Protein AF-A0A1C5LHK5-F1 (afdb_monomer_lite)

pLDDT: mean 80.1, std 13.01, range [45.16, 94.69]

Secondary structure (DSSP, 8-state):
---HHHHHHHHHHHHHHHSHHHHHHHHHHHHHTT-HHHHHHHHHHHHHHHHHHH---HHHHHHHHHHHHHHHHHHHTSHHHHHHHHHHHHHHHHHHHHHHHHHHHS--THHHHHHHHHT-

Sequence (120 aa):
MKDNVEIYTLALIRVIHDSDVYKDYKAVKNRLAQDPELKSKVNQYRKECYHLQNSGDVESLYERTQQFDRQYDELLKNPQVEEYLRCELAICRMLQQIASKVVESVELDLDDIANDIYQM

Radius of gyration: 19.01 Å; chains: 1; bounding box: 51×24×51 Å

Structure (mmCIF, N/CA/C/O backbone):
data_AF-A0A1C5LHK5-F1
#
_entry.id   AF-A0A1C5LHK5-F1
#
loop_
_atom_site.group_PDB
_atom_site.id
_atom_site.type_symbol
_atom_site.label_atom_id
_atom_site.label_alt_id
_atom_site.label_comp_id
_atom_site.label_asym_id
_atom_site.label_entity_id
_atom_site.label_seq_id
_atom_site.pdbx_PDB_ins_code
_atom_site.Cartn_x
_atom_site.Cartn_y
_atom_site.Cartn_z
_atom_site.occupancy
_atom_site.B_iso_or_equiv
_atom_site.auth_seq_id
_atom_site.auth_comp_id
_atom_site.auth_asym_id
_atom_site.auth_atom_id
_atom_site.pdbx_PDB_model_num
ATOM 1 N N . MET A 1 1 ? 7.435 17.574 -28.746 1.00 49.78 1 MET A N 1
ATOM 2 C CA . MET A 1 1 ? 7.126 16.133 -28.653 1.00 49.78 1 MET A CA 1
ATOM 3 C C . MET A 1 1 ? 6.942 15.831 -27.184 1.00 49.78 1 MET A C 1
ATOM 5 O O . MET A 1 1 ? 7.851 16.153 -26.434 1.00 49.78 1 MET A O 1
ATOM 9 N N . LYS A 1 2 ? 5.776 15.331 -26.757 1.00 54.53 2 LYS A N 1
ATOM 10 C CA . LYS A 1 2 ? 5.706 14.717 -25.426 1.00 54.53 2 LYS A CA 1
ATOM 11 C C . LYS A 1 2 ? 6.614 13.501 -25.462 1.00 54.53 2 LYS A C 1
ATOM 13 O O . LYS A 1 2 ? 6.598 12.781 -26.460 1.00 54.53 2 LYS A O 1
ATOM 18 N N . ASP A 1 3 ? 7.444 13.357 -24.444 1.00 79.94 3 ASP A N 1
ATOM 19 C CA . ASP A 1 3 ? 8.365 12.238 -24.351 1.00 79.94 3 ASP A CA 1
ATOM 20 C C . ASP A 1 3 ? 7.545 10.939 -24.377 1.00 79.94 3 ASP A C 1
ATOM 22 O O . ASP A 1 3 ? 6.511 10.842 -23.709 1.00 79.94 3 ASP A O 1
ATOM 26 N N . ASN A 1 4 ? 7.938 9.958 -25.191 1.00 85.44 4 ASN A N 1
ATOM 27 C CA . ASN A 1 4 ? 7.171 8.714 -25.330 1.00 85.44 4 ASN A CA 1
ATOM 28 C C . ASN A 1 4 ? 7.025 8.025 -23.966 1.00 85.44 4 ASN A C 1
ATOM 30 O O . ASN A 1 4 ? 5.978 7.452 -23.668 1.00 85.44 4 ASN A O 1
ATOM 34 N N . VAL A 1 5 ? 8.038 8.166 -23.109 1.00 83.56 5 VAL A N 1
ATOM 35 C CA . VAL A 1 5 ? 8.029 7.691 -21.722 1.00 83.56 5 VAL A CA 1
ATOM 36 C C . VAL A 1 5 ? 6.879 8.312 -20.923 1.00 83.56 5 VAL A C 1
ATOM 38 O O . VAL A 1 5 ? 6.150 7.592 -20.242 1.00 83.56 5 VAL A O 1
ATOM 41 N N . GLU A 1 6 ? 6.647 9.622 -21.045 1.00 89.31 6 GLU A N 1
ATOM 42 C CA . GLU A 1 6 ? 5.542 10.316 -20.368 1.00 89.31 6 GLU A CA 1
ATOM 43 C C . GLU A 1 6 ? 4.182 9.776 -20.839 1.00 89.31 6 GLU A C 1
ATOM 45 O O . GLU A 1 6 ? 3.297 9.494 -20.029 1.00 89.31 6 GLU A O 1
ATOM 50 N N . ILE A 1 7 ? 4.023 9.568 -22.150 1.00 90.69 7 ILE A N 1
ATOM 51 C CA . ILE A 1 7 ? 2.779 9.051 -22.738 1.00 90.69 7 ILE A CA 1
ATOM 52 C C . ILE A 1 7 ? 2.467 7.648 -22.203 1.00 90.69 7 ILE A C 1
ATOM 54 O O . ILE A 1 7 ? 1.343 7.392 -21.761 1.00 90.69 7 ILE A O 1
ATOM 58 N N . TYR A 1 8 ? 3.450 6.746 -22.206 1.00 89.94 8 TYR A N 1
ATOM 59 C CA . TYR A 1 8 ? 3.256 5.381 -21.714 1.00 89.94 8 TYR A CA 1
ATOM 60 C C . TYR A 1 8 ? 3.099 5.321 -20.192 1.00 89.94 8 TYR A C 1
ATOM 62 O O . TYR A 1 8 ? 2.338 4.492 -19.695 1.00 89.94 8 TYR A O 1
ATOM 70 N N . THR A 1 9 ? 3.711 6.247 -19.454 1.00 89.81 9 THR A N 1
ATOM 71 C CA . THR A 1 9 ? 3.488 6.392 -18.008 1.00 89.81 9 THR A CA 1
ATOM 72 C C . THR A 1 9 ? 2.040 6.783 -17.714 1.00 89.81 9 THR A C 1
ATOM 74 O O . THR A 1 9 ? 1.387 6.169 -16.872 1.00 89.81 9 THR A O 1
ATOM 77 N N . LEU A 1 10 ? 1.487 7.750 -18.451 1.00 91.94 10 LEU A N 1
ATOM 78 C CA . LEU A 1 10 ? 0.078 8.136 -18.326 1.00 91.94 10 LEU A CA 1
ATOM 79 C C . LEU A 1 10 ? -0.871 6.991 -18.710 1.00 91.94 10 LEU A C 1
ATOM 81 O O . LEU A 1 10 ? -1.901 6.799 -18.059 1.00 91.94 10 LEU A O 1
ATOM 85 N N . ALA A 1 11 ? -0.523 6.209 -19.734 1.00 92.56 11 ALA A N 1
ATOM 86 C CA . ALA A 1 11 ? -1.282 5.020 -20.110 1.00 92.56 11 ALA A CA 1
ATOM 87 C C . ALA A 1 11 ? -1.277 3.968 -18.987 1.00 92.56 11 ALA A C 1
ATOM 89 O O . ALA A 1 11 ? -2.336 3.455 -18.625 1.00 92.56 11 ALA A O 1
ATOM 90 N N . LEU A 1 12 ? -0.117 3.706 -18.381 1.00 91.88 12 LEU A N 1
ATOM 91 C CA . LEU A 1 12 ? 0.016 2.792 -17.248 1.00 91.88 12 LEU A CA 1
ATOM 92 C C . LEU A 1 12 ? -0.794 3.266 -16.034 1.00 91.88 12 LEU A C 1
ATOM 94 O O . LEU A 1 12 ? -1.535 2.476 -15.454 1.00 91.88 12 LEU A O 1
ATOM 98 N N . ILE A 1 13 ? -0.731 4.558 -15.692 1.00 92.62 13 ILE A N 1
ATOM 99 C CA . ILE A 1 13 ? -1.538 5.159 -14.616 1.00 92.62 13 ILE A CA 1
ATOM 100 C C . ILE A 1 13 ? -3.032 4.927 -14.861 1.00 92.62 13 ILE A C 1
ATOM 102 O O . ILE A 1 13 ? -3.765 4.560 -13.942 1.00 92.62 13 ILE A O 1
ATOM 106 N N . ARG A 1 14 ? -3.494 5.102 -16.102 1.00 93.44 14 ARG A N 1
ATOM 107 C CA . ARG A 1 14 ? -4.894 4.858 -16.456 1.00 93.44 14 ARG A CA 1
ATOM 108 C C . ARG A 1 14 ? -5.285 3.394 -16.251 1.00 93.44 14 ARG A C 1
ATOM 110 O O . ARG A 1 14 ? -6.314 3.132 -15.640 1.00 93.44 14 ARG A O 1
ATOM 117 N N . VAL A 1 15 ? -4.453 2.454 -16.699 1.00 94.69 15 VAL A N 1
ATOM 118 C CA . VAL A 1 15 ? -4.699 1.014 -16.510 1.00 94.69 15 VAL A CA 1
ATOM 119 C C . VAL A 1 15 ? -4.713 0.642 -15.026 1.00 94.69 15 VAL A C 1
ATOM 121 O O . VAL A 1 15 ? -5.577 -0.116 -14.593 1.00 94.69 15 VAL A O 1
ATOM 124 N N . ILE A 1 16 ? -3.816 1.220 -14.222 1.00 92.56 16 ILE A N 1
ATOM 125 C CA . ILE A 1 16 ? -3.815 1.050 -12.764 1.00 92.56 16 ILE A CA 1
ATOM 126 C C . ILE A 1 16 ? -5.139 1.542 -12.173 1.00 92.56 16 ILE A C 1
ATOM 128 O O . ILE A 1 16 ? -5.745 0.826 -11.381 1.00 92.56 16 ILE A O 1
ATOM 132 N N . HIS A 1 17 ? -5.622 2.720 -12.572 1.00 91.19 17 HIS A N 1
ATOM 133 C CA . HIS A 1 17 ? -6.909 3.242 -12.107 1.00 91.19 17 HIS A CA 1
ATOM 134 C C . HIS A 1 17 ? -8.106 2.372 -12.512 1.00 91.19 17 HIS A C 1
ATOM 136 O O . HIS A 1 17 ? -9.072 2.276 -11.752 1.00 91.19 17 HIS A O 1
ATOM 142 N N . ASP A 1 18 ? -8.039 1.744 -13.684 1.00 93.06 18 ASP A N 1
ATOM 143 C CA . ASP A 1 18 ? -9.081 0.852 -14.190 1.00 93.06 18 ASP A CA 1
ATOM 144 C C . ASP A 1 18 ? -8.992 -0.573 -13.617 1.00 93.06 18 ASP A C 1
ATOM 146 O O . ASP A 1 18 ? -9.953 -1.335 -13.760 1.00 93.06 18 ASP A O 1
ATOM 150 N N . SER A 1 19 ? -7.900 -0.927 -12.933 1.00 93.62 19 SER A N 1
ATOM 151 C CA . SER A 1 19 ? -7.735 -2.232 -12.289 1.00 93.62 19 SER A CA 1
ATOM 152 C C . SER A 1 19 ? -8.740 -2.453 -11.157 1.00 93.62 19 SER A C 1
ATOM 154 O O . SER A 1 19 ? -9.072 -1.533 -10.401 1.00 93.62 19 SER A O 1
ATOM 156 N N . ASP A 1 20 ? -9.182 -3.700 -10.998 1.00 92.88 20 ASP A N 1
ATOM 157 C CA . ASP A 1 20 ? -10.083 -4.082 -9.906 1.00 92.88 20 ASP A CA 1
ATOM 158 C C . ASP A 1 20 ? -9.429 -3.831 -8.543 1.00 92.88 20 ASP A C 1
ATOM 160 O O . ASP A 1 20 ? -10.061 -3.283 -7.647 1.00 92.88 20 ASP A O 1
ATOM 164 N N . VAL A 1 21 ? -8.116 -4.065 -8.432 1.00 91.62 21 VAL A N 1
ATOM 165 C CA . VAL A 1 21 ? -7.327 -3.789 -7.220 1.00 91.62 21 VAL A CA 1
ATOM 166 C C . VAL A 1 21 ? -7.450 -2.325 -6.780 1.00 91.62 21 VAL A C 1
ATOM 168 O O . VAL A 1 21 ? -7.659 -2.039 -5.599 1.00 91.62 21 VAL A O 1
ATOM 171 N N . TYR A 1 22 ? -7.351 -1.376 -7.717 1.00 92.19 22 TYR A N 1
ATOM 172 C CA . TYR A 1 22 ? -7.488 0.045 -7.398 1.00 92.19 22 TYR A CA 1
ATOM 173 C C . TYR A 1 22 ? -8.937 0.441 -7.096 1.00 92.19 22 TYR A C 1
ATOM 175 O O . TYR A 1 22 ? -9.184 1.250 -6.195 1.00 92.19 22 TYR A O 1
ATOM 183 N N . LYS A 1 23 ? -9.904 -0.118 -7.829 1.00 94.25 23 LYS A N 1
ATOM 184 C CA . LYS A 1 23 ? -11.335 0.135 -7.604 1.00 94.25 23 LYS A CA 1
ATOM 185 C C . LYS A 1 23 ? -11.782 -0.368 -6.234 1.00 94.25 23 LYS A C 1
ATOM 187 O O . LYS A 1 23 ? -12.435 0.386 -5.510 1.00 94.25 23 LYS A O 1
ATOM 192 N N . ASP A 1 24 ? -11.357 -1.566 -5.852 1.00 92.88 24 ASP A N 1
ATOM 193 C CA . ASP A 1 24 ? -11.620 -2.167 -4.546 1.00 92.88 24 ASP A CA 1
ATOM 194 C C . ASP A 1 24 ? -11.005 -1.322 -3.435 1.00 92.88 24 ASP A C 1
ATOM 196 O O . ASP A 1 24 ? -11.715 -0.914 -2.514 1.00 92.88 24 ASP A O 1
ATOM 200 N N . TYR A 1 25 ? -9.727 -0.938 -3.574 1.00 92.62 25 TYR A N 1
ATOM 201 C CA . TYR A 1 25 ? -9.074 -0.014 -2.641 1.00 92.62 25 TYR A CA 1
ATOM 202 C C . TYR A 1 25 ? -9.844 1.306 -2.496 1.00 92.62 25 TYR A C 1
ATOM 204 O O . TYR A 1 25 ? -10.055 1.804 -1.388 1.00 92.62 25 TYR A O 1
ATOM 212 N N . LYS A 1 26 ? -10.307 1.887 -3.607 1.00 93.31 26 LYS A N 1
ATOM 213 C CA . LYS A 1 26 ? -11.075 3.136 -3.584 1.00 93.31 26 LYS A CA 1
ATOM 214 C C . LYS A 1 26 ? -12.426 2.958 -2.889 1.00 93.31 26 LYS A C 1
ATOM 216 O O . LYS A 1 26 ? -12.835 3.847 -2.140 1.00 93.31 26 LYS A O 1
ATOM 221 N N . ALA A 1 27 ? -13.101 1.830 -3.100 1.00 93.19 27 ALA A N 1
ATOM 222 C CA . ALA A 1 27 ? -14.367 1.519 -2.449 1.00 93.19 27 ALA A CA 1
ATOM 223 C C . ALA A 1 27 ? -14.199 1.420 -0.926 1.00 93.19 27 ALA A C 1
ATOM 225 O O . ALA A 1 27 ? -14.898 2.120 -0.191 1.00 93.19 27 ALA A O 1
ATOM 226 N N . VAL A 1 28 ? -13.228 0.636 -0.448 1.00 92.06 28 VAL A N 1
ATOM 227 C CA . VAL A 1 28 ? -12.974 0.484 0.996 1.00 92.06 28 VAL A CA 1
ATOM 228 C C . VAL A 1 28 ? -12.459 1.775 1.627 1.00 92.06 28 VAL A C 1
ATOM 230 O O . VAL A 1 28 ? -12.872 2.126 2.728 1.00 92.06 28 VAL A O 1
ATOM 233 N N . LYS A 1 29 ? -11.644 2.559 0.908 1.00 90.94 29 LYS A N 1
ATOM 234 C CA . LYS A 1 29 ? -11.194 3.886 1.353 1.00 90.94 29 LYS A CA 1
ATOM 235 C C . LYS A 1 29 ? -12.363 4.851 1.547 1.00 90.94 29 LYS A C 1
ATOM 237 O O . LYS A 1 29 ? -12.370 5.609 2.515 1.00 90.94 29 LYS A O 1
ATOM 242 N N . ASN A 1 30 ? -13.337 4.835 0.639 1.00 92.62 30 ASN A N 1
ATOM 243 C CA . ASN A 1 30 ? -14.527 5.675 0.746 1.00 92.62 30 ASN A CA 1
ATOM 244 C C . ASN A 1 30 ? -15.429 5.231 1.901 1.00 92.62 30 ASN A C 1
ATOM 246 O O . ASN A 1 30 ? -15.917 6.090 2.628 1.00 92.62 30 ASN A O 1
ATOM 250 N N . ARG A 1 31 ? -15.603 3.917 2.111 1.00 90.50 31 ARG A N 1
ATOM 251 C CA . ARG A 1 31 ? -16.334 3.381 3.274 1.00 90.50 31 ARG A CA 1
ATOM 252 C C . ARG A 1 31 ? -15.662 3.791 4.585 1.00 90.50 31 ARG A C 1
ATOM 254 O O . ARG A 1 31 ? -16.325 4.340 5.453 1.00 90.50 31 ARG A O 1
ATOM 261 N N . LEU A 1 32 ? -14.342 3.626 4.697 1.00 88.56 32 LEU A N 1
ATOM 262 C CA . LEU A 1 32 ? -13.588 4.028 5.888 1.00 88.56 32 LEU A CA 1
ATOM 263 C C . LEU A 1 32 ? -13.653 5.546 6.128 1.00 88.56 32 LEU A C 1
ATOM 265 O O . LEU A 1 32 ? -13.624 5.999 7.263 1.00 88.56 32 LEU A O 1
ATOM 269 N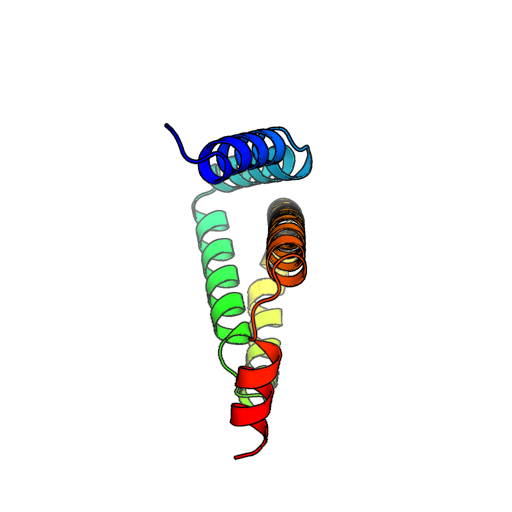 N . ALA A 1 33 ? -13.776 6.357 5.072 1.00 88.25 33 ALA A N 1
ATOM 270 C CA . ALA A 1 33 ? -13.930 7.805 5.203 1.00 88.25 33 ALA A CA 1
ATOM 271 C C . ALA A 1 33 ? -15.285 8.247 5.782 1.00 88.25 33 ALA A C 1
ATOM 273 O O . ALA A 1 33 ? -15.387 9.398 6.202 1.00 88.25 33 ALA A O 1
ATOM 274 N N . GLN A 1 34 ? -16.293 7.368 5.816 1.00 91.50 34 GLN A N 1
ATOM 275 C CA . GLN A 1 34 ? -17.581 7.648 6.458 1.00 91.50 34 GLN A CA 1
ATOM 276 C C . GLN A 1 34 ? -17.495 7.597 7.989 1.00 91.50 34 GLN A C 1
ATOM 278 O O . GLN A 1 34 ? -18.358 8.169 8.648 1.00 91.50 34 GLN A O 1
ATOM 283 N N . ASP A 1 35 ? -16.445 6.981 8.542 1.00 88.69 35 ASP A N 1
ATOM 284 C CA . ASP A 1 35 ? -16.148 6.962 9.974 1.00 88.69 35 ASP A CA 1
ATOM 285 C C . ASP A 1 35 ? -14.797 7.659 10.249 1.00 88.69 35 ASP A C 1
ATOM 287 O O . ASP A 1 35 ? -13.723 7.052 10.138 1.00 88.69 35 ASP A O 1
ATOM 291 N N . PRO A 1 36 ? -14.816 8.962 10.590 1.00 87.44 36 PRO A N 1
ATOM 292 C CA . PRO A 1 36 ? -13.603 9.730 10.848 1.00 87.44 36 PRO A CA 1
ATOM 293 C C . PRO A 1 36 ? -12.787 9.207 12.034 1.00 87.44 36 PRO A C 1
ATOM 295 O O . PRO A 1 36 ? -11.557 9.313 12.015 1.00 87.44 36 PRO A O 1
ATOM 298 N N . GLU A 1 37 ? -13.444 8.652 13.056 1.00 87.06 37 GLU A N 1
ATOM 299 C CA . GLU A 1 37 ? -12.776 8.160 14.260 1.00 87.06 37 GLU A CA 1
ATOM 300 C C . GLU A 1 37 ? -12.023 6.864 13.951 1.00 87.06 37 GLU A C 1
ATOM 302 O O . GLU A 1 37 ? -10.826 6.747 14.241 1.00 87.06 37 GLU A O 1
ATOM 307 N N . LEU A 1 38 ? -12.689 5.928 13.270 1.00 85.75 38 LEU A N 1
ATOM 308 C CA . LEU A 1 38 ? -12.078 4.683 12.816 1.00 85.75 38 LEU A CA 1
ATOM 309 C C . LEU A 1 38 ? -10.920 4.959 11.853 1.00 85.75 38 LEU A C 1
ATOM 311 O O . LEU A 1 38 ? -9.825 4.419 12.017 1.00 85.75 38 LEU A O 1
ATOM 315 N N . LYS A 1 39 ? -11.111 5.876 10.900 1.00 86.94 39 LYS A N 1
ATOM 316 C CA . LYS A 1 39 ? -10.053 6.316 9.983 1.00 86.94 39 LYS A CA 1
ATOM 317 C C . LYS A 1 39 ? -8.847 6.901 10.718 1.00 86.94 39 LYS A C 1
ATOM 319 O O . LYS A 1 39 ? -7.715 6.669 10.295 1.00 86.94 39 LYS A O 1
ATOM 324 N N . SER A 1 40 ? -9.061 7.660 11.793 1.00 87.12 40 SER A N 1
ATOM 325 C CA . SER A 1 40 ? -7.965 8.204 12.600 1.00 87.12 40 SER A CA 1
ATOM 326 C C . SER A 1 40 ? -7.143 7.088 13.246 1.00 87.12 40 SER A C 1
ATOM 328 O O . SER A 1 40 ? -5.917 7.097 13.131 1.00 87.12 40 SER A O 1
ATOM 330 N N . LYS A 1 41 ? -7.808 6.088 13.842 1.00 84.81 41 LYS A N 1
ATOM 331 C CA . LYS A 1 41 ? -7.148 4.922 14.455 1.00 84.81 41 LYS A CA 1
ATOM 332 C C . LYS A 1 41 ? -6.359 4.109 13.424 1.00 84.81 41 LYS A C 1
ATOM 334 O O . LYS A 1 41 ? -5.194 3.797 13.653 1.00 84.81 41 LYS A O 1
ATOM 339 N N . VAL A 1 42 ? -6.940 3.857 12.247 1.00 86.38 42 VAL A N 1
ATOM 340 C CA . VAL A 1 42 ? -6.249 3.177 11.135 1.00 86.38 42 VAL A CA 1
ATOM 341 C C . VAL A 1 42 ? -5.044 3.977 10.640 1.00 86.38 42 VAL A C 1
ATOM 343 O O . VAL A 1 42 ? -3.982 3.415 10.392 1.00 86.38 42 VAL A O 1
ATOM 346 N N . ASN A 1 43 ? -5.158 5.298 10.511 1.00 85.88 43 ASN A N 1
ATOM 347 C CA . ASN A 1 43 ? -4.023 6.124 10.099 1.00 85.88 43 ASN A CA 1
ATOM 348 C C . ASN A 1 43 ? -2.893 6.122 11.133 1.00 85.88 43 ASN A C 1
ATOM 350 O O . ASN A 1 43 ? -1.727 6.186 10.746 1.00 85.88 43 ASN A O 1
ATOM 354 N N . GLN A 1 44 ? -3.221 6.057 12.423 1.00 85.25 44 GLN A N 1
ATOM 355 C CA . GLN A 1 44 ? -2.223 5.923 13.478 1.00 85.25 44 GLN A CA 1
ATOM 356 C C . GLN A 1 44 ? -1.502 4.576 13.373 1.00 85.25 44 GLN A C 1
ATOM 358 O O . GLN A 1 44 ? -0.279 4.567 13.278 1.00 85.25 44 GLN A O 1
ATOM 363 N N . TYR A 1 45 ? -2.251 3.477 13.235 1.00 84.12 45 TYR A N 1
ATOM 364 C CA . TYR A 1 45 ? -1.699 2.144 12.966 1.00 84.12 45 TYR A CA 1
ATOM 365 C C . TYR A 1 45 ? -0.725 2.153 11.777 1.00 84.12 45 TYR A C 1
ATOM 367 O O . TYR A 1 45 ? 0.407 1.693 11.884 1.00 84.12 45 TYR A O 1
ATOM 375 N N . ARG A 1 46 ? -1.118 2.765 10.652 1.00 82.94 46 ARG A N 1
ATOM 376 C CA . ARG A 1 46 ? -0.277 2.848 9.446 1.00 82.94 46 ARG A CA 1
ATOM 377 C C . ARG A 1 46 ? 1.018 3.630 9.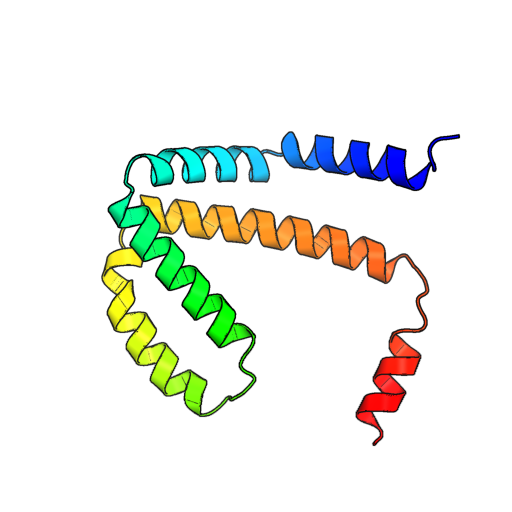656 1.00 82.94 46 ARG A C 1
ATOM 379 O O . ARG A 1 46 ? 2.048 3.245 9.110 1.00 82.94 46 ARG A O 1
ATOM 386 N N . LYS A 1 47 ? 0.974 4.734 10.411 1.00 82.75 47 LYS A N 1
ATOM 387 C CA . LYS A 1 47 ? 2.175 5.521 10.738 1.00 82.75 47 LYS A CA 1
ATOM 388 C C . LYS A 1 47 ? 3.153 4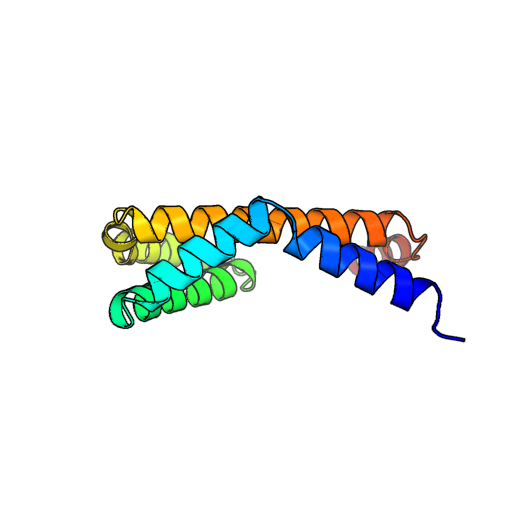.701 11.563 1.00 82.75 47 LYS A C 1
ATOM 390 O O . LYS A 1 47 ? 4.336 4.683 11.248 1.00 82.75 47 LYS A O 1
ATOM 395 N N . GLU A 1 48 ? 2.651 4.011 12.576 1.00 80.50 48 GLU A N 1
ATOM 396 C CA . GLU A 1 48 ? 3.463 3.135 13.415 1.00 80.50 48 GLU A CA 1
ATOM 397 C C . GLU A 1 48 ? 4.066 1.985 12.595 1.00 80.50 48 GLU A C 1
ATOM 399 O O . GLU A 1 48 ? 5.269 1.764 12.682 1.00 80.50 48 GLU A O 1
ATOM 404 N N . CYS A 1 49 ? 3.302 1.336 11.702 1.00 77.62 49 CYS A N 1
ATOM 405 C CA . CYS A 1 49 ? 3.852 0.342 10.768 1.00 77.62 49 CYS A CA 1
ATOM 406 C C . CYS A 1 49 ? 4.981 0.917 9.901 1.00 77.62 49 CYS A C 1
ATOM 408 O O . CYS A 1 49 ? 6.010 0.272 9.716 1.00 77.62 49 CYS A O 1
ATOM 410 N N . TYR A 1 50 ? 4.807 2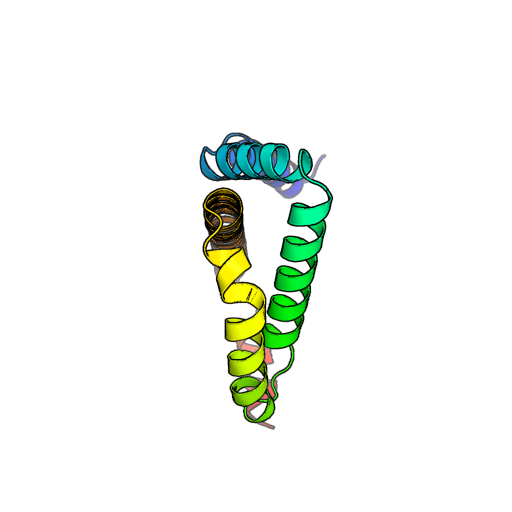.133 9.376 1.00 76.88 50 TYR A N 1
ATOM 411 C CA . TYR A 1 50 ? 5.825 2.797 8.563 1.00 76.88 50 TYR A CA 1
ATOM 412 C C . TYR A 1 50 ? 7.085 3.125 9.372 1.00 76.88 50 TYR A C 1
ATOM 414 O O . TYR A 1 50 ? 8.200 2.952 8.884 1.00 76.88 50 TYR A O 1
ATOM 422 N N . HIS A 1 51 ? 6.929 3.591 10.611 1.00 77.06 51 HIS A N 1
ATOM 423 C CA . HIS A 1 51 ? 8.061 3.827 11.501 1.00 77.06 51 HIS A CA 1
ATOM 424 C C . HIS A 1 51 ? 8.775 2.522 11.839 1.00 77.06 51 HIS A C 1
ATOM 426 O O . HIS A 1 51 ? 9.996 2.475 11.727 1.00 77.06 51 HIS A O 1
ATOM 432 N N . LEU A 1 52 ? 8.034 1.463 12.171 1.00 74.19 52 LEU A N 1
ATOM 433 C CA . LEU A 1 52 ? 8.571 0.143 12.493 1.00 74.19 52 LEU A CA 1
ATOM 434 C C . LEU A 1 52 ? 9.371 -0.445 11.321 1.00 74.19 52 LEU A C 1
ATOM 436 O O . LEU A 1 52 ? 10.474 -0.935 11.513 1.00 74.19 52 LEU A O 1
ATOM 440 N N . GLN A 1 53 ? 8.857 -0.331 10.094 1.00 66.88 53 GLN A N 1
ATOM 441 C CA . GLN A 1 53 ? 9.530 -0.862 8.907 1.00 66.88 53 GLN A CA 1
ATOM 442 C C . GLN A 1 53 ? 10.800 -0.081 8.521 1.00 66.88 53 GLN A C 1
ATOM 444 O O . GLN A 1 53 ? 11.695 -0.647 7.902 1.00 66.88 53 GLN A O 1
ATOM 449 N N . ASN A 1 54 ? 10.891 1.202 8.886 1.00 71.88 54 ASN A N 1
ATOM 450 C CA . ASN A 1 54 ? 12.030 2.066 8.547 1.00 71.88 54 ASN A CA 1
ATOM 451 C 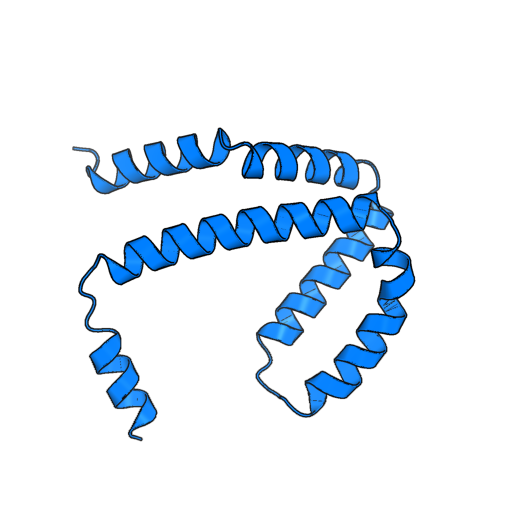C . ASN A 1 54 ? 13.041 2.251 9.687 1.00 71.88 54 ASN A C 1
ATOM 453 O O . ASN A 1 54 ? 14.141 2.749 9.455 1.00 71.88 54 ASN A O 1
ATOM 457 N N . SER A 1 55 ? 12.687 1.889 10.919 1.00 63.72 55 SER A N 1
ATOM 458 C CA . SER A 1 55 ? 13.617 1.896 12.047 1.00 63.72 55 SER A CA 1
ATOM 459 C C . SER A 1 55 ? 14.333 0.549 12.078 1.00 63.72 55 SER A C 1
ATOM 461 O O . SER A 1 55 ? 13.802 -0.436 12.569 1.00 63.72 55 SER A O 1
ATOM 463 N N . GLY A 1 56 ? 15.538 0.486 11.506 1.00 58.94 56 GLY A N 1
ATOM 464 C CA . GLY A 1 56 ? 16.363 -0.730 11.418 1.00 58.94 56 GLY A CA 1
ATOM 465 C C . GLY A 1 56 ? 16.915 -1.253 12.755 1.00 58.94 56 GLY A C 1
ATOM 466 O O . GLY A 1 56 ? 17.999 -1.823 12.779 1.00 58.94 56 GLY A O 1
ATOM 467 N N . ASP A 1 57 ? 16.210 -1.032 13.863 1.00 59.31 57 ASP A N 1
ATOM 468 C CA . ASP A 1 57 ? 16.653 -1.347 15.220 1.00 59.31 57 ASP A CA 1
ATOM 469 C C . ASP A 1 57 ? 15.947 -2.600 15.756 1.00 59.31 57 ASP A C 1
ATOM 471 O O . ASP A 1 57 ? 14.900 -2.533 16.397 1.00 59.31 57 ASP A O 1
ATOM 475 N N . VAL A 1 58 ? 16.525 -3.761 15.444 1.00 55.69 58 VAL A N 1
ATOM 476 C CA . VAL A 1 58 ? 15.922 -5.096 15.608 1.00 55.69 58 VAL A CA 1
ATOM 477 C C . VAL A 1 58 ? 15.543 -5.426 17.060 1.00 55.69 58 VAL A C 1
ATOM 479 O O . VAL A 1 58 ? 14.572 -6.147 17.288 1.00 55.69 58 VAL A O 1
ATOM 482 N N . GLU A 1 59 ? 16.254 -4.874 18.045 1.00 54.78 59 GLU A N 1
ATOM 483 C CA . GLU A 1 59 ? 15.997 -5.122 19.471 1.00 54.78 59 GLU A CA 1
ATOM 484 C C . GLU A 1 59 ? 14.777 -4.345 19.995 1.00 54.78 59 GLU A C 1
ATOM 486 O O . GLU A 1 59 ? 13.982 -4.896 20.760 1.00 54.78 59 GLU A O 1
ATOM 491 N N . SER A 1 60 ? 14.540 -3.115 19.519 1.00 59.94 60 SER A N 1
ATOM 492 C CA . SER A 1 60 ? 13.331 -2.355 19.873 1.00 59.94 60 SER A CA 1
ATOM 493 C C . SER A 1 60 ? 12.087 -2.789 19.088 1.00 59.94 60 SER A C 1
ATOM 495 O O . SER A 1 60 ? 10.966 -2.473 19.501 1.00 59.94 60 SER A O 1
ATOM 497 N N . LEU A 1 61 ? 12.248 -3.565 18.005 1.00 60.75 61 LEU A N 1
ATOM 498 C CA . LEU A 1 61 ? 11.134 -4.104 17.217 1.00 60.75 61 LEU A CA 1
ATOM 499 C C . LEU A 1 61 ? 10.278 -5.095 18.014 1.00 60.75 61 LEU A C 1
ATOM 501 O O . LEU A 1 61 ? 9.056 -5.032 17.912 1.00 60.75 61 LEU A O 1
ATOM 505 N N . TYR A 1 62 ? 10.865 -5.996 18.808 1.00 61.16 62 TYR A N 1
ATOM 506 C CA . TYR A 1 62 ? 10.099 -7.070 19.460 1.00 61.16 62 TYR A CA 1
ATOM 507 C C . TYR A 1 62 ? 9.152 -6.544 20.553 1.00 61.16 62 TYR A C 1
ATOM 509 O O . TYR A 1 62 ? 7.959 -6.859 20.554 1.00 61.16 62 TYR A O 1
ATOM 517 N N . GLU A 1 63 ? 9.647 -5.683 21.447 1.00 63.38 63 GLU A N 1
ATOM 518 C CA . GLU A 1 63 ? 8.828 -5.079 22.509 1.00 63.38 63 GLU A CA 1
ATOM 519 C C . GLU A 1 63 ? 7.775 -4.116 21.948 1.00 63.38 63 GLU A C 1
ATOM 521 O O . GLU A 1 63 ? 6.623 -4.120 22.401 1.00 63.38 63 GLU A O 1
ATOM 526 N N . ARG A 1 64 ? 8.133 -3.341 20.912 1.00 63.28 64 ARG A N 1
ATOM 527 C CA . ARG A 1 64 ? 7.180 -2.474 20.208 1.00 63.28 64 ARG A CA 1
ATOM 528 C C . ARG A 1 64 ? 6.102 -3.282 19.503 1.00 63.28 64 ARG A C 1
ATOM 530 O O . ARG A 1 64 ? 4.940 -2.915 19.615 1.00 63.28 64 ARG A O 1
ATOM 537 N N . THR A 1 65 ? 6.449 -4.403 18.870 1.00 64.38 65 THR A N 1
ATOM 538 C CA . THR A 1 65 ? 5.480 -5.278 18.187 1.00 64.38 65 THR A CA 1
ATOM 539 C C . THR A 1 65 ? 4.474 -5.873 19.177 1.00 64.38 65 THR A C 1
ATOM 541 O O . THR A 1 65 ? 3.278 -5.842 18.918 1.00 64.38 65 THR A O 1
ATOM 544 N N . GLN A 1 66 ? 4.897 -6.310 20.370 1.00 67.06 66 GLN A N 1
ATOM 545 C CA . GLN A 1 66 ? 3.955 -6.853 21.363 1.00 67.06 66 GLN A CA 1
ATOM 546 C C . GLN A 1 66 ? 3.005 -5.819 21.985 1.00 67.06 66 GLN A C 1
ATOM 548 O O . GLN A 1 66 ? 1.888 -6.164 22.393 1.00 67.06 66 GLN A O 1
ATOM 553 N N . GLN A 1 67 ? 3.445 -4.569 22.154 1.00 68.31 67 GLN A N 1
ATOM 554 C CA . GLN A 1 67 ? 2.540 -3.491 22.565 1.00 68.31 67 GLN A CA 1
ATOM 555 C C . GLN A 1 67 ? 1.601 -3.112 21.422 1.00 68.31 67 GLN A C 1
ATOM 557 O O . GLN A 1 67 ? 0.407 -2.945 21.656 1.00 68.31 67 GLN A O 1
ATOM 562 N N . PHE A 1 68 ? 2.125 -3.056 20.201 1.00 69.81 68 PHE A N 1
ATOM 563 C CA . PHE A 1 68 ? 1.386 -2.761 18.983 1.00 69.81 68 PHE A CA 1
ATOM 564 C C . PHE A 1 68 ? 0.252 -3.763 18.734 1.00 69.81 68 PHE A C 1
ATOM 566 O O . PHE A 1 68 ? -0.900 -3.357 18.581 1.00 69.81 68 PHE A O 1
ATOM 573 N N . ASP A 1 69 ? 0.542 -5.062 18.811 1.00 68.19 69 ASP A N 1
ATOM 574 C CA . ASP A 1 69 ? -0.456 -6.118 18.633 1.00 68.19 69 ASP A CA 1
ATOM 575 C C . ASP A 1 69 ? -1.585 -5.988 19.658 1.00 68.19 69 ASP A C 1
ATOM 577 O O . ASP A 1 69 ? -2.754 -5.990 19.289 1.00 68.19 69 ASP A O 1
ATOM 581 N N . ARG A 1 70 ? -1.269 -5.762 20.941 1.00 73.50 70 ARG A N 1
ATOM 582 C CA . ARG A 1 70 ? -2.295 -5.577 21.984 1.00 73.50 70 ARG A CA 1
ATOM 583 C C . ARG A 1 70 ? -3.136 -4.317 21.796 1.00 73.50 70 ARG A C 1
ATOM 585 O O . ARG A 1 70 ? -4.312 -4.320 22.145 1.00 73.50 70 ARG A O 1
ATOM 592 N N . GLN A 1 71 ? -2.542 -3.243 21.285 1.00 73.56 71 GLN A N 1
ATOM 593 C CA . GLN A 1 71 ? -3.211 -1.951 21.140 1.00 73.56 71 GLN A CA 1
ATOM 594 C C . GLN A 1 71 ? -4.159 -1.913 19.936 1.00 73.56 71 GLN A C 1
ATOM 596 O O . GLN A 1 71 ? -5.156 -1.192 19.960 1.00 73.56 71 GLN A O 1
ATOM 601 N N . TYR A 1 72 ? -3.854 -2.693 18.897 1.00 76.88 72 TYR A N 1
ATOM 602 C CA . TYR A 1 72 ? -4.602 -2.705 17.644 1.00 76.88 72 TYR A CA 1
ATOM 603 C C . TYR A 1 72 ? -5.343 -4.023 17.372 1.00 76.88 72 TYR A C 1
ATOM 605 O O . TYR A 1 72 ? -6.053 -4.091 16.375 1.00 76.88 72 TYR A O 1
ATOM 613 N N . ASP A 1 73 ? -5.274 -5.026 18.255 1.00 79.56 73 ASP A N 1
ATOM 614 C CA . ASP A 1 73 ? -6.013 -6.297 18.125 1.00 79.56 73 ASP A CA 1
ATOM 615 C C . ASP A 1 73 ? -7.521 -6.074 17.911 1.00 79.56 73 ASP A C 1
ATOM 617 O O . ASP A 1 73 ? -8.124 -6.616 16.987 1.00 79.56 73 ASP A O 1
ATOM 621 N N . GLU A 1 74 ? -8.146 -5.199 18.706 1.00 80.38 74 GLU A N 1
ATOM 622 C CA . GLU A 1 74 ? -9.564 -4.850 18.533 1.00 80.38 74 GLU A CA 1
ATOM 623 C C . GLU A 1 74 ? -9.836 -4.070 17.240 1.00 80.38 74 GLU A C 1
ATOM 625 O O . GLU A 1 74 ? -10.898 -4.223 16.634 1.00 80.38 74 GLU A O 1
ATOM 630 N N . LEU A 1 75 ? -8.872 -3.262 16.787 1.00 81.69 75 LEU A N 1
ATOM 631 C CA . LEU A 1 75 ? -8.976 -2.520 15.533 1.00 81.69 75 LEU A CA 1
ATOM 632 C C . LEU A 1 75 ? -8.911 -3.473 14.330 1.00 81.69 75 LEU A C 1
ATOM 634 O O . LEU A 1 75 ? -9.691 -3.319 13.393 1.00 81.69 75 LEU A O 1
ATOM 638 N N . LEU A 1 76 ? -8.021 -4.468 14.370 1.00 80.81 76 LEU A N 1
ATOM 639 C CA . LEU A 1 76 ? -7.850 -5.477 13.322 1.00 80.81 76 LEU A CA 1
ATOM 640 C C . LEU A 1 76 ? -9.023 -6.462 13.256 1.00 80.81 76 LEU A C 1
ATOM 642 O O . LEU A 1 76 ? -9.320 -6.969 12.181 1.00 80.81 76 LEU A O 1
ATOM 646 N N . LYS A 1 77 ? -9.741 -6.678 14.366 1.00 86.38 77 LYS A N 1
ATOM 647 C CA . LYS A 1 77 ? -10.999 -7.448 14.383 1.00 86.38 77 LYS A CA 1
ATOM 648 C C . LYS A 1 77 ? -12.156 -6.746 13.675 1.00 86.38 77 LYS A C 1
ATOM 650 O O . LYS A 1 77 ? -13.178 -7.382 13.415 1.00 86.38 77 LYS A O 1
ATOM 655 N N . ASN A 1 78 ? -12.044 -5.447 13.389 1.00 86.88 78 ASN A N 1
ATOM 656 C CA . ASN A 1 78 ? -13.073 -4.750 12.636 1.00 86.88 78 ASN A CA 1
ATOM 657 C C . ASN A 1 78 ? -12.978 -5.155 11.150 1.00 86.88 78 ASN A C 1
ATOM 659 O O . ASN A 1 78 ? -11.988 -4.819 10.495 1.00 86.88 78 ASN A O 1
ATOM 663 N N . PRO A 1 79 ? -14.018 -5.792 10.578 1.00 87.44 79 PRO A N 1
ATOM 664 C CA . PRO A 1 79 ? -13.971 -6.284 9.203 1.00 87.44 79 PRO A CA 1
ATOM 665 C C . PRO A 1 79 ? -13.772 -5.160 8.178 1.00 87.44 79 PRO A C 1
ATOM 667 O O . PRO A 1 79 ? -13.171 -5.386 7.134 1.00 87.44 79 PRO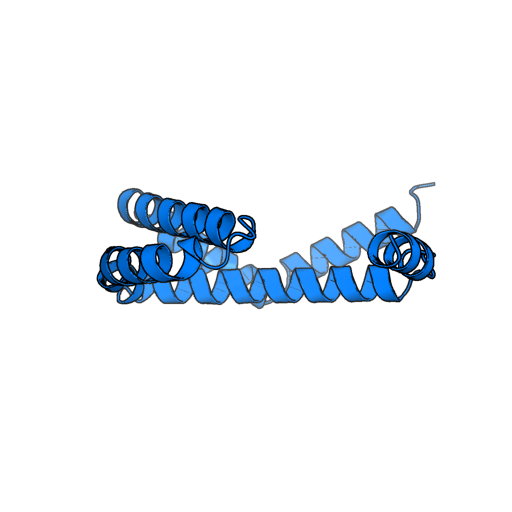 A O 1
ATOM 670 N N . GLN A 1 80 ? -14.216 -3.931 8.469 1.00 87.31 80 GLN A N 1
ATOM 671 C CA . GLN A 1 80 ? -13.985 -2.783 7.586 1.00 87.31 80 GLN A CA 1
ATOM 672 C C . GLN A 1 80 ? -12.515 -2.349 7.581 1.00 87.31 80 GLN A C 1
ATOM 674 O O . GLN A 1 80 ? -12.005 -1.907 6.550 1.00 87.31 80 GLN A O 1
ATOM 679 N N . VAL A 1 81 ? -11.834 -2.460 8.725 1.00 87.88 81 VAL A N 1
ATOM 680 C CA . VAL A 1 81 ? -10.405 -2.148 8.836 1.00 87.88 81 VAL A CA 1
ATOM 681 C C . VAL A 1 81 ? -9.574 -3.235 8.172 1.00 87.88 81 VAL A C 1
ATOM 683 O O . VAL A 1 81 ? -8.680 -2.915 7.391 1.00 87.88 81 VAL A O 1
ATOM 686 N N . GLU A 1 82 ? -9.893 -4.501 8.433 1.00 88.88 82 GLU A N 1
ATOM 687 C CA . GLU A 1 82 ? -9.233 -5.641 7.800 1.00 88.88 82 GLU A CA 1
ATOM 688 C C . GLU A 1 82 ? -9.347 -5.562 6.269 1.00 88.88 82 GLU A C 1
ATOM 690 O O . GLU A 1 82 ? -8.341 -5.643 5.560 1.00 88.88 82 GLU A O 1
ATOM 695 N N . GLU A 1 83 ? -10.557 -5.319 5.747 1.00 90.38 83 GLU A N 1
ATOM 696 C CA . GLU A 1 83 ? -10.804 -5.166 4.310 1.00 90.38 83 GLU A CA 1
ATOM 697 C C . GLU A 1 83 ? -9.991 -3.995 3.732 1.00 90.38 83 GLU A C 1
ATOM 699 O O . GLU A 1 83 ? -9.346 -4.144 2.690 1.00 90.38 83 GLU A O 1
ATOM 704 N N . TYR A 1 84 ? -9.952 -2.855 4.434 1.00 90.75 84 TYR A N 1
ATOM 705 C CA . TYR A 1 84 ? -9.168 -1.689 4.028 1.00 90.75 84 TYR A CA 1
ATOM 706 C C . TYR A 1 84 ? -7.666 -1.984 3.952 1.00 90.75 84 TYR A C 1
ATOM 708 O O . TYR A 1 84 ? -7.047 -1.720 2.920 1.00 90.75 84 TYR A O 1
ATOM 716 N N . LEU A 1 85 ? -7.083 -2.546 5.014 1.00 88.81 85 LEU A N 1
ATOM 717 C CA . LEU A 1 85 ? -5.653 -2.856 5.080 1.00 88.81 85 LEU A CA 1
ATOM 718 C C . LEU A 1 85 ? -5.260 -3.912 4.042 1.00 88.81 85 LEU A C 1
ATOM 720 O O . LEU A 1 85 ? -4.222 -3.783 3.393 1.00 88.81 85 LEU A O 1
ATOM 724 N N . ARG A 1 86 ? -6.109 -4.920 3.816 1.00 90.94 86 ARG A N 1
ATOM 725 C CA . ARG A 1 86 ? -5.887 -5.947 2.791 1.00 90.94 86 ARG A CA 1
ATOM 726 C C . ARG A 1 86 ? -5.865 -5.351 1.384 1.00 90.94 86 ARG A C 1
ATOM 728 O O . ARG A 1 86 ? -4.956 -5.648 0.609 1.00 90.94 86 ARG A O 1
ATOM 735 N N . CYS A 1 87 ? -6.844 -4.510 1.046 1.00 91.62 87 CYS A N 1
ATOM 736 C CA . CYS A 1 87 ? -6.883 -3.832 -0.251 1.00 91.62 87 CYS A CA 1
ATOM 737 C C . CYS A 1 87 ? -5.721 -2.845 -0.412 1.00 91.62 87 CYS A C 1
ATOM 739 O O . CYS A 1 87 ? -5.161 -2.732 -1.502 1.00 91.62 87 CYS A O 1
ATOM 741 N N . GLU A 1 88 ? -5.330 -2.153 0.661 1.00 90.69 88 GLU A N 1
ATOM 742 C CA . GLU A 1 88 ? -4.165 -1.271 0.648 1.00 90.69 88 GLU A CA 1
ATOM 743 C C . GLU A 1 88 ? -2.866 -2.038 0.374 1.00 90.69 88 GLU A C 1
ATOM 745 O O . GLU A 1 88 ? -2.072 -1.649 -0.483 1.00 90.69 88 GLU A O 1
ATOM 750 N N . LEU A 1 89 ? -2.672 -3.174 1.039 1.00 89.75 89 LEU A N 1
ATOM 751 C CA . LEU A 1 89 ? -1.516 -4.026 0.796 1.00 89.75 89 LEU A CA 1
ATOM 752 C C . LEU A 1 89 ? -1.496 -4.551 -0.646 1.00 89.75 89 LEU A C 1
ATOM 754 O O . LEU A 1 89 ? -0.435 -4.597 -1.269 1.00 89.75 89 LEU A O 1
ATOM 758 N N . ALA A 1 90 ? -2.656 -4.922 -1.194 1.00 91.25 90 ALA A N 1
ATOM 759 C CA . ALA A 1 90 ? -2.770 -5.399 -2.569 1.00 91.25 90 ALA A CA 1
ATOM 760 C C . ALA A 1 90 ? -2.341 -4.331 -3.591 1.00 91.25 90 ALA A C 1
ATOM 762 O O . ALA A 1 90 ? -1.544 -4.632 -4.483 1.00 91.25 90 ALA A O 1
ATOM 763 N N . ILE A 1 91 ? -2.797 -3.078 -3.438 1.00 92.00 91 ILE A N 1
ATOM 764 C CA . ILE A 1 91 ? -2.383 -1.990 -4.337 1.00 92.00 91 ILE A CA 1
ATOM 765 C C . ILE A 1 91 ? -0.899 -1.645 -4.158 1.00 92.00 91 ILE A C 1
ATOM 767 O O . ILE A 1 91 ? -0.196 -1.473 -5.153 1.00 92.00 91 ILE A O 1
ATOM 771 N N . CYS A 1 92 ? -0.386 -1.625 -2.922 1.00 89.56 92 CYS A N 1
ATOM 772 C CA . CYS A 1 92 ? 1.037 -1.409 -2.657 1.00 89.56 92 CYS A CA 1
ATOM 773 C C . CYS A 1 92 ? 1.911 -2.476 -3.326 1.00 89.56 92 CYS A C 1
ATOM 775 O O . CYS A 1 92 ? 2.885 -2.125 -3.988 1.00 89.56 92 CYS A O 1
ATOM 777 N N . ARG A 1 93 ? 1.544 -3.760 -3.227 1.00 89.50 93 ARG A N 1
ATOM 778 C CA . ARG A 1 93 ? 2.271 -4.857 -3.887 1.00 89.50 93 ARG A CA 1
ATOM 779 C C . ARG A 1 93 ? 2.248 -4.735 -5.406 1.00 89.50 93 ARG A C 1
ATOM 781 O O . ARG A 1 93 ? 3.277 -4.937 -6.040 1.00 89.50 93 ARG A O 1
ATOM 788 N N . MET A 1 94 ? 1.105 -4.380 -5.990 1.00 92.25 94 MET A N 1
ATOM 789 C CA . MET A 1 94 ? 1.003 -4.166 -7.435 1.00 92.25 94 MET A CA 1
ATOM 790 C C . MET A 1 94 ? 1.930 -3.033 -7.897 1.00 92.25 94 MET A C 1
ATOM 792 O O . MET A 1 94 ? 2.657 -3.195 -8.873 1.00 92.25 94 MET A O 1
ATOM 796 N N . LEU A 1 95 ? 1.955 -1.910 -7.172 1.00 90.81 95 LEU A N 1
ATOM 797 C CA . LEU A 1 95 ? 2.839 -0.782 -7.477 1.00 90.81 95 LEU A CA 1
ATOM 798 C C . LEU A 1 95 ? 4.319 -1.140 -7.301 1.00 90.81 95 LEU A C 1
ATOM 800 O O . LEU A 1 95 ? 5.125 -0.793 -8.159 1.00 90.81 95 LEU A O 1
ATOM 804 N N . GLN A 1 96 ? 4.668 -1.862 -6.234 1.00 87.75 96 GLN A N 1
ATOM 805 C CA . GLN A 1 96 ? 6.030 -2.350 -6.006 1.00 87.75 96 GLN A CA 1
ATOM 806 C C . GLN A 1 96 ? 6.487 -3.268 -7.139 1.00 87.75 96 GLN A C 1
ATOM 808 O O . GLN A 1 96 ? 7.558 -3.055 -7.682 1.00 87.75 96 GLN A O 1
ATOM 813 N N . GLN A 1 97 ? 5.658 -4.222 -7.569 1.00 89.56 97 GLN A N 1
ATOM 814 C CA . GLN A 1 97 ? 5.991 -5.106 -8.691 1.00 89.56 97 GLN A CA 1
ATOM 815 C C . GLN A 1 97 ? 6.197 -4.342 -10.001 1.00 89.56 97 GLN A C 1
ATOM 817 O O . GLN A 1 97 ? 7.085 -4.685 -10.775 1.00 89.56 97 GLN A O 1
ATOM 822 N N . ILE A 1 98 ? 5.376 -3.323 -10.267 1.00 89.81 98 ILE A N 1
ATOM 823 C CA . ILE A 1 98 ? 5.541 -2.461 -11.442 1.00 89.81 98 ILE A CA 1
ATOM 824 C C . ILE A 1 98 ? 6.870 -1.704 -11.351 1.00 89.81 98 ILE A C 1
ATOM 826 O O . ILE A 1 98 ? 7.633 -1.718 -12.311 1.00 89.81 98 ILE A O 1
ATOM 830 N N . ALA A 1 99 ? 7.161 -1.083 -10.205 1.00 86.88 99 ALA A N 1
ATOM 831 C CA . ALA A 1 99 ? 8.399 -0.340 -9.991 1.00 86.88 99 ALA A CA 1
ATOM 832 C C . ALA A 1 99 ? 9.636 -1.243 -10.107 1.00 86.88 99 ALA A C 1
ATOM 834 O O . ALA A 1 99 ? 10.549 -0.902 -10.849 1.00 86.88 99 ALA A O 1
ATOM 835 N N . SER A 1 100 ? 9.632 -2.412 -9.457 1.00 85.19 100 SER A N 1
ATOM 836 C CA . SER A 1 100 ? 10.706 -3.405 -9.551 1.00 85.19 100 SER A CA 1
ATOM 837 C C . SER A 1 100 ? 10.934 -3.840 -10.991 1.00 85.19 100 SER A C 1
ATOM 839 O O . SER A 1 100 ? 12.059 -3.770 -11.453 1.00 85.19 100 SER A O 1
ATOM 841 N N . LYS A 1 101 ? 9.880 -4.166 -11.751 1.00 86.94 101 LYS A N 1
ATOM 842 C CA . LYS A 1 101 ? 10.023 -4.533 -13.170 1.00 86.94 101 LYS A CA 1
ATOM 843 C C . LYS A 1 101 ? 10.611 -3.414 -14.021 1.00 86.94 101 LYS A C 1
ATOM 845 O O . LYS A 1 101 ? 11.374 -3.697 -14.933 1.00 86.94 101 LYS A O 1
ATOM 850 N N . VAL A 1 102 ? 10.239 -2.159 -13.757 1.00 86.62 102 VAL A N 1
ATOM 851 C CA . VAL A 1 102 ? 10.813 -1.008 -14.468 1.00 86.62 102 VAL A CA 1
ATOM 852 C C . VAL A 1 102 ? 12.293 -0.868 -14.124 1.00 86.62 102 VAL A C 1
ATOM 854 O O . VAL A 1 102 ? 13.101 -0.764 -15.037 1.00 86.62 102 VAL A O 1
ATOM 857 N N . VAL A 1 103 ? 12.651 -0.922 -12.840 1.00 84.75 103 VAL A N 1
ATOM 858 C CA . VAL A 1 103 ? 14.045 -0.816 -12.381 1.00 84.75 103 VAL A CA 1
ATOM 859 C C . VAL A 1 103 ? 14.893 -1.976 -12.904 1.00 84.75 103 VAL A C 1
ATOM 861 O O . VAL A 1 103 ? 15.928 -1.718 -13.490 1.00 84.75 103 VAL A O 1
ATOM 864 N N . GLU A 1 104 ? 14.430 -3.222 -12.783 1.00 82.06 104 GLU A N 1
ATOM 865 C CA . GLU A 1 104 ? 15.104 -4.427 -13.299 1.00 82.06 104 GLU A CA 1
ATOM 866 C C . GLU A 1 104 ? 15.253 -4.413 -14.829 1.00 82.06 104 GLU A C 1
ATOM 868 O O . GLU A 1 104 ? 16.186 -4.999 -15.366 1.00 82.06 104 GLU A O 1
ATOM 873 N N . SER A 1 105 ? 14.323 -3.775 -15.551 1.00 79.94 105 SER A N 1
ATOM 874 C CA . SER A 1 105 ? 14.385 -3.687 -17.018 1.00 79.94 105 SER A CA 1
ATOM 875 C C . SER A 1 105 ? 15.373 -2.646 -17.532 1.00 79.94 105 SER A C 1
ATOM 877 O O . SER A 1 105 ? 15.722 -2.669 -18.713 1.00 79.94 105 SER A O 1
ATOM 879 N N . VAL A 1 106 ? 15.780 -1.709 -16.677 1.00 79.56 106 VAL A N 1
ATOM 880 C CA . VAL A 1 106 ? 16.789 -0.715 -17.013 1.00 79.56 106 VAL A CA 1
ATOM 881 C C . VAL A 1 106 ? 18.100 -1.224 -16.437 1.00 79.56 106 VAL A C 1
ATOM 883 O O . VAL A 1 106 ? 18.205 -1.424 -15.233 1.00 79.56 106 VAL A O 1
ATOM 886 N N . GLU A 1 107 ? 19.101 -1.425 -17.291 1.00 66.00 107 GLU A N 1
ATOM 887 C CA . GLU A 1 107 ? 20.479 -1.662 -16.855 1.00 66.00 107 GLU A CA 1
ATOM 888 C C . GLU A 1 107 ? 20.984 -0.390 -16.164 1.00 66.00 107 GLU A C 1
ATOM 890 O O . GLU A 1 107 ? 21.556 0.509 -16.777 1.00 66.00 107 GLU A O 1
ATOM 895 N N . LEU A 1 108 ? 20.648 -0.256 -14.886 1.00 65.50 108 LEU A N 1
ATOM 896 C CA . LEU A 1 108 ? 21.234 0.722 -13.997 1.00 65.50 108 LEU A CA 1
ATOM 897 C C . LEU A 1 108 ? 22.377 -0.001 -13.287 1.00 65.50 108 LEU A C 1
ATOM 899 O O . LEU A 1 108 ? 22.133 -1.050 -12.692 1.00 65.50 108 LEU A O 1
ATOM 903 N N . ASP A 1 109 ? 23.582 0.573 -13.287 1.00 65.19 109 ASP A N 1
ATOM 904 C CA . ASP A 1 109 ? 24.760 0.073 -12.549 1.00 65.19 109 ASP A CA 1
ATOM 905 C C . ASP A 1 109 ? 24.579 0.198 -11.011 1.00 65.19 109 ASP A C 1
ATOM 907 O O . ASP A 1 109 ? 25.489 0.541 -10.258 1.00 65.19 109 ASP A O 1
ATOM 911 N N . LEU A 1 110 ? 23.359 -0.018 -10.513 1.00 61.56 110 LEU A N 1
ATOM 912 C CA . LEU A 1 110 ? 23.008 -0.017 -9.097 1.00 61.56 110 LEU A CA 1
ATOM 913 C C . LEU A 1 110 ? 23.662 -1.190 -8.370 1.00 61.56 110 LEU A C 1
ATOM 915 O O . LEU A 1 110 ? 23.985 -1.050 -7.193 1.00 61.56 110 LEU A O 1
ATOM 919 N N . ASP A 1 111 ? 23.888 -2.306 -9.067 1.00 60.97 111 ASP A N 1
ATOM 920 C CA . ASP A 1 111 ? 24.593 -3.469 -8.526 1.00 60.97 111 ASP A CA 1
ATOM 921 C C . ASP A 1 111 ? 26.074 -3.156 -8.252 1.00 60.97 111 ASP A C 1
ATOM 923 O O . ASP A 1 111 ? 26.610 -3.577 -7.225 1.00 60.97 111 ASP A O 1
ATOM 927 N N . ASP A 1 112 ? 26.720 -2.350 -9.102 1.00 60.41 112 ASP A N 1
ATOM 928 C CA . ASP A 1 112 ? 28.107 -1.912 -8.896 1.00 60.41 112 ASP A CA 1
ATOM 929 C C . ASP A 1 112 ? 28.218 -0.965 -7.691 1.00 60.41 112 ASP A C 1
ATOM 931 O O . ASP A 1 112 ? 29.101 -1.116 -6.847 1.00 60.41 112 ASP A O 1
ATOM 935 N N . ILE A 1 113 ? 27.259 -0.046 -7.536 1.00 62.00 113 ILE A N 1
ATOM 936 C CA . ILE A 1 113 ? 27.216 0.890 -6.401 1.00 62.00 113 ILE A CA 1
ATOM 937 C C . ILE A 1 113 ? 26.880 0.168 -5.086 1.00 62.00 113 ILE A C 1
ATOM 939 O O . ILE A 1 113 ? 27.451 0.483 -4.041 1.00 62.00 113 ILE A O 1
ATOM 943 N N . ALA A 1 114 ? 25.957 -0.798 -5.105 1.00 58.94 114 ALA A N 1
ATOM 944 C CA . ALA A 1 114 ? 25.623 -1.582 -3.919 1.00 58.94 114 ALA A CA 1
ATOM 945 C C . ALA A 1 114 ? 26.826 -2.415 -3.450 1.00 58.94 114 ALA A C 1
ATOM 947 O O . ALA A 1 114 ? 27.110 -2.458 -2.252 1.00 58.94 114 ALA A O 1
ATOM 948 N N . ASN A 1 115 ? 27.574 -3.017 -4.379 1.00 56.53 115 ASN A N 1
ATOM 949 C CA . ASN A 1 115 ? 28.785 -3.767 -4.052 1.00 56.53 115 ASN A CA 1
ATOM 950 C C . ASN A 1 115 ? 29.889 -2.886 -3.439 1.00 56.53 115 ASN A C 1
ATOM 952 O O . ASN A 1 115 ? 30.540 -3.333 -2.497 1.00 56.53 115 ASN A O 1
ATOM 956 N N . ASP A 1 116 ? 30.050 -1.636 -3.882 1.00 58.41 116 ASP A N 1
ATOM 957 C CA . ASP A 1 116 ? 31.008 -0.689 -3.284 1.00 58.41 116 ASP A CA 1
ATOM 958 C C . ASP A 1 116 ? 30.637 -0.269 -1.848 1.00 58.41 116 ASP A C 1
ATOM 960 O O . ASP A 1 116 ? 31.515 -0.009 -1.024 1.00 58.41 116 ASP A O 1
ATOM 964 N N . ILE A 1 117 ? 29.342 -0.220 -1.513 1.00 58.97 117 ILE A N 1
ATOM 965 C CA . ILE A 1 117 ? 28.870 0.147 -0.165 1.00 58.97 117 ILE A CA 1
ATOM 966 C C . ILE A 1 117 ? 29.030 -1.016 0.823 1.00 58.97 117 ILE A C 1
ATOM 968 O O . ILE A 1 117 ? 29.362 -0.785 1.983 1.00 58.97 117 ILE A O 1
ATOM 972 N N . TYR A 1 118 ? 28.803 -2.258 0.388 1.00 54.69 118 TYR A N 1
ATOM 973 C CA . TYR A 1 118 ? 28.889 -3.444 1.253 1.00 54.69 118 TYR A CA 1
ATOM 974 C C . TYR A 1 118 ? 30.298 -4.065 1.336 1.00 54.69 118 TYR A C 1
ATOM 976 O O . TYR A 1 118 ? 30.480 -5.046 2.060 1.00 54.69 118 TYR A O 1
ATOM 984 N N . GLN A 1 119 ? 31.290 -3.512 0.625 1.00 52.03 119 GLN A N 1
ATOM 985 C CA . GLN A 1 119 ? 32.711 -3.879 0.750 1.00 52.03 119 GLN A CA 1
ATOM 986 C C . GLN A 1 119 ? 33.570 -2.875 1.553 1.00 52.03 119 GLN A C 1
ATOM 988 O O . GLN A 1 119 ? 34.786 -3.062 1.640 1.00 52.03 119 GLN A O 1
ATOM 993 N N . MET A 1 120 ? 32.963 -1.858 2.180 1.00 45.16 120 MET A N 1
ATOM 994 C CA . MET A 1 120 ? 33.593 -0.977 3.185 1.00 45.16 120 MET A CA 1
ATOM 995 C C . MET A 1 120 ? 33.125 -1.302 4.606 1.00 45.16 120 MET A C 1
ATOM 997 O O . MET A 1 120 ? 33.904 -1.006 5.541 1.00 45.16 120 MET A O 1
#

Foldseek 3Di:
DPDVVVVVVVVVVVVLCVDPLNVLLVVLVVVCVVPPVLVVVLVVLVVLVVCLVPPPPVVVNPVSVVVSCVVCVVSCVPVSSVSNVVSVVSSVVVVVVVVVVVVVVDPDCVVVVVVVVVVD

=== Feature glossary ===
Feature key, reading from the visual/contextual features back to the raw sequence:

Rendered structure images. Structure images are PyMOL renders from six orthogonal camera directions. Cartoon representation draws helices as coils and strands as arrows; sticks shows the backbone as bonds; surface shows the solvent-excluded envelope. Rainbow coloring maps sequence position to hue (blue→red, N→C); chain coloring assigns a distinct color per polypeptide.

Contact-map, Ramachandran, and PAE plots. Three diagnostic plots accompany the record. The Cα contact map visualizes the tertiary structure as a 2D adjacency matrix (8 Å cutoff, sequence-local contacts suppressed). The Ramachandran plot shows the distribution of backbone (φ, ψ) torsions, with points in the α and β basins reflecting secondary structure content. The PAE plot shows AlphaFold's inter-residue confidence as a color matrix.

InterPro / GO / CATH / organism. The annotation block draws on four external resources. InterPro: which protein families and domains the sequence belongs to. GO: standardized terms for what the protein does, what process it participates in, and where in the cell it acts. CATH: which structural fold it has in the CATH hierarchy. Organism: the species of origin.

Nearest PDB structures. Structural nearest neighbors (via Foldseek easy-search vs the PDB). Reported per hit: target PDB id, E-value, and alignment TM-score. A TM-score above ~0.5 is the conventional threshold for 'same fold'.

Predicted aligned error. Predicted aligned error is AlphaFold's pairwise confidence. Unlike pLDDT (per-residue), PAE is per-residue-pair and captures whether two parts of the structure are correctly placed relative to each other. Units are ångströms of expected positional error.

Solvent-accessible surface area. SASA measures how much of the protein is reachable by solvent. It is computed by rolling a water-sized probe over the atomic surface and summing the exposed area (Å²). Per-residue SASA distinguishes core (buried, low SASA) from surface (exposed, high SASA) residues; total SASA is a whole-molecule size measure.

B-factor. Crystallographic B-factors measure how much each atom's electron density is smeared out, in Å². They rise in mobile loops and surface residues and fall in the buried interior. In AlphaFold models this column is repurposed to hold pLDDT instead.

pLDDT. For AlphaFold models, the B-factor field carries pLDDT — the model's own estimate of local accuracy on a 0–100 scale. Regions with pLDDT<50 should be treated as essentially unmodeled; they often correspond to intrinsically disordered segments.

Backbone torsions (φ/ψ). φ (phi) and ψ (psi) are the two rotatable backbone dihedrals per residue: φ is the C(i-1)–N–Cα–C torsion, ψ is the N–Cα–C–N(i+1) torsion, both in degrees on (−180°, 180°]. α-helical residues cluster near (−60°, −45°); β-strand residues near (−120°, +130°). A Ramachandran plot is simply a scatter of (φ, ψ) for every residue.

Radius of gyration, Cα contacts, bounding box. Radius of gyration (Rg) is the root-mean-square distance of Cα atoms from their centroid — a single number for overall size and compactness. A globular domain of N residues has Rg ≈ 2.2·N^0.38 Å; an extended or disordered chain has a much larger Rg. The Cα contact count is the number of residue pairs whose Cα atoms are within 8 Å and are more than four positions apart in sequence — a standard proxy for tertiary packing density. The bounding box is the smallest axis-aligned box enclosing all Cα atoms.

Secondary structure (3-state, P-SEA). Three-state secondary structure (P-SEA) collapses the eight DSSP classes into helix (a), strand (b), and coil (c). P-SEA assigns these from Cα geometry alone — distances and angles — without requiring backbone oxygens, so it works on any Cα trace.

Secondary structure (8-state, DSSP). Secondary structure is the local, repeating backbone conformation. DSSP classifies it into eight states by reading the hydrogen-bond network: three helix types (H, G, I), two β types (E, B), two non-regular types (T, S), and unstructured coil (-).

Foldseek 3Di. The Foldseek 3Di string encodes local tertiary geometry as a 20-letter alphabet — one character per residue — derived from the relative positions of nearby Cα atoms. Unlike the amino-acid sequence, 3Di is a direct function of the 3D structure, so two proteins with the same fold have similar 3Di strings even at low sequence identity.

mmCIF coordinates. Structure coordinates are given as an mmCIF _atom_site loop: one row per atom with element, residue name, chain id, sequence number, and x/y/z position in Å. Only the four main-chain atoms per residue are included here; side chains are omitted to keep the record compact.

Sequence. This is the polypeptide sequence — one letter per residue, N-terminus first. Length ranges from a few dozen residues for small domains to over a thousand for large multi-domain proteins.